Protein AF-A0A9D8MP21-F1 (afdb_monomer_lite)

Foldseek 3Di:
DDDDDDDDDDDDPPPPPPDDDPPDPPPPPPVPDCPPCPDDDDDDLFLAADDPVCCVPPNHRDGCVVVLQPDDDPDPPRDPSDADPVGSDHSVPVVVVVVVVVVCVVVVD

pLDDT: mean 80.48, std 21.88, range [34.12, 98.19]

Secondary structure (DSSP, 8-state):
----------S--SSSSSSS--S-------------------------S--HHHHHHH-TT--THHHHHH----STT---SPPPTT-S--TTSHHHHHHHHHHHHHTT-

Sequence (109 aa):
MKWKIGAVLFSICLGFWIQSSADEANTNKEGTDGSDCFVASYYFPNYHYGDPRNEKVKGKGWSEWELVKAAKPRFEGHHQPNIPAWGYTDEADPKQMAQKIDAAADHGI

Structure (mmCIF, N/CA/C/O backbone):
data_AF-A0A9D8MP21-F1
#
_entry.id   AF-A0A9D8MP21-F1
#
loop_
_atom_site.group_PDB
_atom_site.id
_atom_site.type_symbol
_atom_site.label_atom_id
_atom_site.label_alt_id
_atom_site.label_comp_id
_atom_site.label_asym_id
_atom_site.label_entity_id
_atom_site.label_seq_id
_atom_site.pdbx_PDB_ins_code
_atom_site.Cartn_x
_atom_site.Cartn_y
_atom_site.Cartn_z
_atom_site.occupancy
_atom_site.B_iso_or_equiv
_atom_site.auth_seq_id
_atom_site.auth_comp_id
_atom_site.auth_asym_id
_atom_site.auth_atom_id
_atom_site.pdbx_PDB_model_num
ATOM 1 N N . MET A 1 1 ? 65.619 -45.225 48.316 1.00 43.94 1 MET A N 1
ATOM 2 C CA . MET A 1 1 ? 66.865 -44.519 47.932 1.00 43.94 1 MET A CA 1
ATOM 3 C C . MET A 1 1 ? 67.061 -44.666 46.428 1.00 43.94 1 MET A C 1
ATOM 5 O O . MET A 1 1 ? 66.854 -45.768 45.942 1.00 43.94 1 MET A O 1
ATOM 9 N N . LYS A 1 2 ? 67.505 -43.590 45.758 1.00 39.03 2 LYS A N 1
ATOM 10 C CA . LYS A 1 2 ? 67.840 -43.433 44.321 1.00 39.03 2 LYS A CA 1
ATOM 11 C C . LYS A 1 2 ? 66.763 -42.785 43.435 1.00 39.03 2 LYS A C 1
ATOM 13 O O . LYS A 1 2 ? 65.908 -43.437 42.852 1.00 39.03 2 LYS A O 1
ATOM 18 N N . TRP A 1 3 ? 66.906 -41.463 43.336 1.00 34.12 3 TRP A N 1
ATOM 19 C CA . TRP A 1 3 ? 66.534 -40.605 42.212 1.00 34.12 3 TRP A CA 1
ATOM 20 C C . TRP A 1 3 ? 67.290 -40.972 40.920 1.00 34.12 3 TRP A C 1
ATOM 22 O O . TRP A 1 3 ? 68.482 -41.274 40.977 1.00 34.12 3 TRP A O 1
ATOM 32 N N . LYS A 1 4 ? 66.618 -40.813 39.774 1.00 44.81 4 LYS A N 1
ATOM 33 C CA . LYS A 1 4 ? 67.158 -40.419 38.453 1.00 44.81 4 LYS A CA 1
ATOM 34 C C . LYS A 1 4 ? 66.036 -39.617 37.768 1.00 44.81 4 LYS A C 1
ATOM 36 O O . LYS A 1 4 ? 64.996 -40.185 37.477 1.00 44.81 4 LYS A O 1
ATOM 41 N N . ILE A 1 5 ? 66.013 -38.288 37.883 1.00 48.75 5 ILE A N 1
ATOM 42 C CA . ILE A 1 5 ? 66.536 -37.297 36.920 1.00 48.75 5 ILE A CA 1
ATOM 43 C C . ILE A 1 5 ? 66.113 -37.580 35.467 1.00 48.75 5 ILE A C 1
ATOM 45 O O . ILE A 1 5 ? 66.678 -38.456 34.824 1.00 48.75 5 ILE A O 1
ATOM 49 N N . GLY A 1 6 ? 65.198 -36.741 34.968 1.00 41.34 6 GLY A N 1
ATOM 50 C CA . GLY A 1 6 ? 65.384 -36.008 33.711 1.00 41.34 6 GLY A CA 1
ATOM 51 C C . GLY A 1 6 ? 64.971 -36.689 32.405 1.00 41.34 6 GLY A C 1
ATOM 52 O O . GLY A 1 6 ? 65.799 -37.284 31.730 1.00 41.34 6 GLY A O 1
ATOM 53 N N . ALA A 1 7 ? 63.732 -36.447 31.981 1.00 43.38 7 ALA A N 1
ATOM 54 C CA . ALA A 1 7 ? 63.356 -36.305 30.574 1.00 43.38 7 ALA A CA 1
ATOM 55 C C . ALA A 1 7 ? 62.325 -35.158 30.545 1.00 43.38 7 ALA A C 1
ATOM 57 O O . ALA A 1 7 ? 61.251 -35.292 31.117 1.00 43.38 7 ALA A O 1
ATOM 58 N N . VAL A 1 8 ? 62.746 -33.916 30.294 1.00 44.47 8 VAL A N 1
ATOM 59 C CA . VAL A 1 8 ? 62.958 -33.321 28.960 1.00 44.47 8 VAL A CA 1
ATOM 60 C C . VAL A 1 8 ? 61.615 -33.110 28.249 1.00 44.47 8 VAL A C 1
ATOM 62 O O . VAL A 1 8 ? 60.861 -34.057 28.064 1.00 44.47 8 VAL A O 1
ATOM 65 N N . LEU A 1 9 ? 61.382 -31.852 27.843 1.00 45.50 9 LEU A N 1
ATOM 66 C CA . LEU A 1 9 ? 60.263 -31.317 27.041 1.00 45.50 9 LEU A CA 1
ATOM 67 C C . LEU A 1 9 ? 59.056 -30.757 27.811 1.00 45.50 9 LEU A C 1
ATOM 69 O O . LEU A 1 9 ? 57.904 -30.972 27.452 1.00 45.50 9 LEU A O 1
ATOM 73 N N . PHE A 1 10 ? 59.332 -29.916 28.809 1.00 43.25 10 PHE A N 1
ATOM 74 C CA . PHE A 1 10 ? 58.511 -28.720 29.010 1.00 43.25 10 PHE A CA 1
ATOM 75 C C . PHE A 1 10 ? 59.209 -27.580 28.260 1.00 43.25 10 PHE A C 1
ATOM 77 O O . PHE A 1 10 ? 60.420 -27.422 28.408 1.00 43.25 10 PHE A O 1
ATOM 84 N N . SER A 1 11 ? 58.454 -26.798 27.490 1.00 54.50 11 SER A N 1
ATOM 85 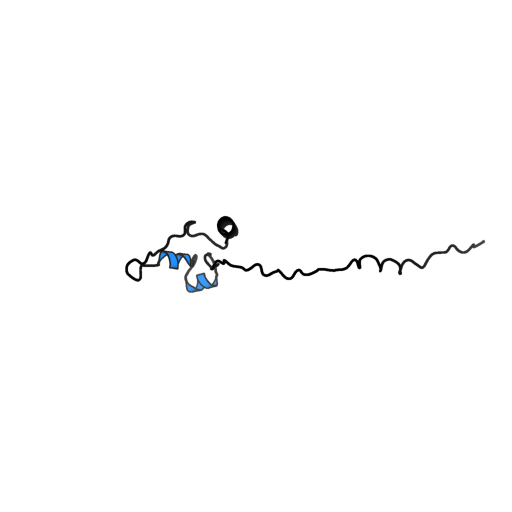C CA . SER A 1 11 ? 58.914 -25.702 26.622 1.00 54.50 11 SER A CA 1
A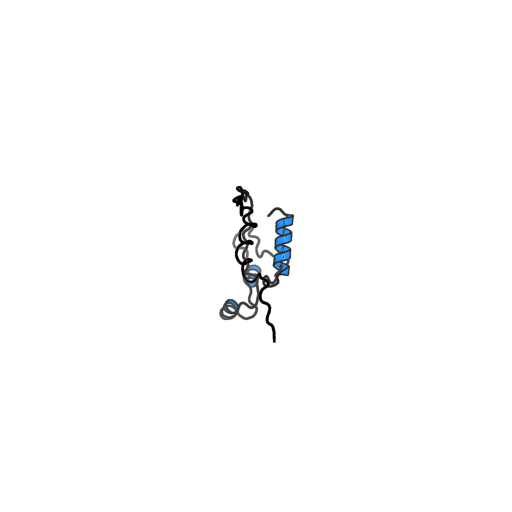TOM 86 C C . SER A 1 11 ? 59.273 -26.110 25.186 1.00 54.50 11 SER A C 1
ATOM 88 O O . SER A 1 11 ? 60.336 -26.659 24.914 1.00 54.50 11 SER A O 1
ATOM 90 N N . ILE A 1 12 ? 58.339 -25.820 24.274 1.00 52.38 12 ILE A N 1
ATOM 91 C CA . ILE A 1 12 ? 58.478 -25.107 22.983 1.00 52.38 12 ILE A CA 1
ATOM 92 C C . ILE A 1 12 ? 57.341 -25.601 22.071 1.00 52.38 12 ILE A C 1
ATOM 94 O O . ILE A 1 12 ? 57.545 -26.385 21.157 1.00 52.38 12 ILE A O 1
ATOM 98 N N . CYS A 1 13 ? 56.115 -25.138 22.321 1.00 44.84 13 CYS A N 1
ATOM 99 C CA . CYS A 1 13 ? 55.047 -25.109 21.308 1.00 44.84 13 CYS A CA 1
ATOM 100 C C . CYS A 1 13 ? 54.208 -23.824 21.440 1.00 44.84 13 CYS A C 1
ATOM 102 O O . CYS A 1 13 ? 53.022 -23.822 21.141 1.00 44.84 13 CYS A O 1
ATOM 104 N N . LEU A 1 14 ? 54.815 -22.721 21.898 1.00 50.03 14 LEU A N 1
ATOM 105 C CA . LEU A 1 14 ? 54.171 -21.400 21.944 1.00 50.03 14 LEU A CA 1
ATOM 106 C C . LEU A 1 14 ? 54.599 -20.483 20.781 1.00 50.03 14 LEU A C 1
ATOM 108 O O . LEU A 1 14 ? 54.494 -19.268 20.886 1.00 50.03 14 LEU A O 1
ATOM 112 N N . GLY A 1 15 ? 55.119 -21.038 19.681 1.00 50.91 15 GLY A N 1
ATOM 113 C CA . GLY A 1 15 ? 55.765 -20.223 18.645 1.00 50.91 15 GLY A CA 1
ATOM 114 C C . GLY A 1 15 ? 55.735 -20.778 17.227 1.00 50.91 15 GLY A C 1
ATOM 115 O O . GLY A 1 15 ? 56.619 -20.432 16.456 1.00 50.91 15 GLY A O 1
ATOM 116 N N . PHE A 1 16 ? 54.778 -21.643 16.871 1.00 50.75 16 PHE A N 1
ATOM 117 C CA . PHE A 1 16 ? 54.734 -22.211 15.514 1.00 50.75 16 PHE A CA 1
ATOM 118 C C . PHE A 1 16 ? 53.323 -22.499 14.981 1.00 50.75 16 PHE A C 1
ATOM 120 O O . PHE A 1 16 ? 53.109 -23.501 14.321 1.00 50.75 16 PHE A O 1
ATOM 127 N N . TRP A 1 17 ? 52.357 -21.620 15.257 1.00 38.22 17 TRP A N 1
ATOM 128 C CA . TRP A 1 17 ? 51.087 -21.535 14.510 1.00 38.22 17 TRP A CA 1
ATOM 129 C C . TRP A 1 17 ? 50.624 -20.068 14.431 1.00 38.22 17 TRP A C 1
ATOM 131 O O . TRP A 1 17 ? 49.479 -19.737 14.708 1.00 38.22 17 TRP A O 1
ATOM 141 N N . ILE A 1 18 ? 51.554 -19.165 14.097 1.00 51.00 18 ILE A N 1
ATOM 142 C CA . ILE A 1 18 ? 51.258 -17.763 13.736 1.00 51.00 18 ILE A CA 1
ATOM 143 C C . ILE A 1 18 ? 51.528 -17.488 12.245 1.00 51.00 18 ILE A C 1
ATOM 145 O O . ILE A 1 18 ? 51.394 -16.363 11.789 1.00 51.00 18 ILE A O 1
ATOM 149 N N . GLN A 1 19 ? 51.819 -18.505 11.427 1.00 54.62 19 GLN A N 1
ATOM 150 C CA . GLN A 1 19 ? 52.021 -18.279 9.993 1.00 54.62 19 GLN A CA 1
ATOM 151 C C . GLN A 1 19 ? 51.508 -19.433 9.128 1.00 54.62 19 GLN A C 1
ATOM 153 O O . GLN A 1 19 ? 52.292 -20.212 8.604 1.00 54.62 19 GLN A O 1
ATOM 158 N N . SER A 1 20 ? 50.185 -19.537 8.977 1.00 54.00 20 SER A N 1
ATOM 159 C CA . SER A 1 20 ? 49.540 -20.000 7.733 1.00 54.00 20 SER A CA 1
ATOM 160 C C . SER A 1 20 ? 48.020 -19.833 7.841 1.00 54.00 20 SER A C 1
ATOM 162 O O . SER A 1 20 ? 47.271 -20.771 8.082 1.00 54.00 20 SER A O 1
ATOM 164 N N . SER A 1 21 ? 47.577 -18.582 7.782 1.00 53.53 21 SER A N 1
ATOM 165 C CA . SER A 1 21 ? 46.314 -18.144 7.159 1.00 53.53 21 SER A CA 1
ATOM 166 C C . SER A 1 21 ? 46.409 -16.627 6.976 1.00 53.53 21 SER A C 1
ATOM 168 O O . SER A 1 21 ? 45.532 -15.861 7.349 1.00 53.53 21 SER A O 1
ATOM 170 N N . ALA A 1 22 ? 47.563 -16.195 6.467 1.00 51.31 22 ALA A N 1
ATOM 171 C CA . ALA A 1 22 ? 47.667 -14.975 5.686 1.00 51.31 22 ALA A CA 1
ATOM 172 C C . ALA A 1 22 ? 47.748 -15.410 4.216 1.00 51.31 22 ALA A C 1
ATOM 174 O O . ALA A 1 22 ? 48.643 -14.994 3.491 1.00 51.31 22 ALA A O 1
ATOM 175 N N . ASP A 1 23 ? 46.852 -16.320 3.815 1.00 49.16 23 ASP A N 1
ATOM 176 C CA . ASP A 1 23 ? 46.384 -16.282 2.441 1.00 49.16 23 ASP A CA 1
ATOM 177 C C . ASP A 1 23 ? 45.526 -15.030 2.382 1.00 49.16 23 ASP A C 1
ATOM 179 O O . ASP A 1 23 ? 44.533 -14.886 3.096 1.00 49.16 23 ASP A O 1
ATOM 183 N N . GLU A 1 24 ? 46.083 -14.071 1.661 1.00 52.31 24 GLU A N 1
ATOM 184 C CA . GLU A 1 24 ? 45.550 -12.774 1.317 1.00 52.31 24 GLU A CA 1
ATOM 185 C C . GLU A 1 24 ? 44.031 -12.693 1.498 1.00 52.31 24 GLU A C 1
ATOM 187 O O . GLU A 1 24 ? 43.254 -13.255 0.725 1.00 52.31 24 GLU A O 1
ATOM 192 N N . ALA A 1 25 ? 43.592 -11.852 2.435 1.00 49.22 25 ALA A N 1
ATOM 193 C CA . ALA A 1 25 ? 42.350 -11.121 2.242 1.00 49.22 25 ALA A CA 1
ATOM 194 C C . ALA A 1 25 ? 42.545 -10.138 1.070 1.00 49.22 25 ALA A C 1
ATOM 196 O O . ALA A 1 25 ? 42.408 -8.929 1.221 1.00 49.22 25 ALA A O 1
ATOM 197 N N . ASN A 1 26 ? 42.853 -10.665 -0.118 1.00 54.94 26 ASN A N 1
ATOM 198 C CA . ASN A 1 26 ? 42.541 -10.050 -1.390 1.00 54.94 26 ASN A CA 1
ATOM 199 C C . ASN A 1 26 ? 41.036 -10.233 -1.583 1.00 54.94 26 ASN A C 1
ATOM 201 O O . ASN A 1 26 ? 40.549 -10.886 -2.502 1.00 54.94 26 ASN A O 1
ATOM 205 N N . THR A 1 27 ? 40.263 -9.598 -0.701 1.00 50.22 27 THR A N 1
ATOM 206 C CA . THR A 1 27 ? 38.996 -9.061 -1.153 1.00 50.22 27 THR A CA 1
ATOM 207 C C . THR A 1 27 ? 39.391 -7.920 -2.076 1.00 50.22 27 THR A C 1
ATOM 209 O O . THR A 1 27 ? 39.452 -6.759 -1.663 1.00 50.22 27 THR A O 1
ATOM 212 N N . ASN A 1 28 ? 39.670 -8.252 -3.338 1.00 48.12 28 ASN A N 1
ATOM 213 C CA . ASN A 1 28 ? 39.217 -7.390 -4.407 1.00 48.12 28 ASN A CA 1
ATOM 214 C C . ASN A 1 28 ? 37.734 -7.187 -4.102 1.00 48.12 28 ASN A C 1
ATOM 216 O O . ASN A 1 28 ? 36.888 -8.019 -4.416 1.00 48.12 28 ASN A O 1
ATOM 220 N N . LYS A 1 29 ? 37.429 -6.108 -3.375 1.00 55.00 29 LYS A N 1
ATOM 221 C CA . LYS A 1 29 ? 36.166 -5.431 -3.556 1.00 55.00 29 LYS A CA 1
ATOM 222 C C . LYS A 1 29 ? 36.228 -5.041 -5.018 1.00 55.00 29 LYS A C 1
ATOM 224 O O . LYS A 1 29 ? 36.772 -3.993 -5.355 1.00 55.00 29 LYS A O 1
ATOM 229 N N . GLU A 1 30 ? 35.726 -5.923 -5.873 1.00 50.66 30 GLU A N 1
ATOM 230 C CA . GLU A 1 30 ? 35.012 -5.483 -7.049 1.00 50.66 30 GLU A CA 1
ATOM 231 C C . GLU A 1 30 ? 33.945 -4.549 -6.481 1.00 50.66 30 GLU A C 1
ATOM 233 O O . GLU A 1 30 ? 32.893 -4.958 -5.991 1.00 50.66 30 GLU A O 1
ATOM 238 N N . GLY A 1 31 ? 34.332 -3.275 -6.352 1.00 53.41 31 GLY A N 1
ATOM 239 C CA . GLY A 1 31 ? 33.384 -2.196 -6.245 1.00 53.41 31 GLY A CA 1
ATOM 240 C C . GLY A 1 31 ? 32.500 -2.427 -7.438 1.00 53.41 31 GLY A C 1
ATOM 241 O O . GLY A 1 31 ? 33.032 -2.461 -8.545 1.00 53.41 31 GLY A O 1
ATOM 242 N N . THR A 1 32 ? 31.234 -2.731 -7.153 1.00 55.06 32 THR A N 1
ATOM 243 C CA . THR A 1 32 ? 30.170 -2.910 -8.132 1.00 55.06 32 THR A CA 1
ATOM 244 C C . THR A 1 32 ? 30.539 -2.085 -9.350 1.00 55.06 32 THR A C 1
ATOM 246 O O . THR A 1 32 ? 30.549 -0.848 -9.259 1.00 55.06 32 THR A O 1
ATOM 249 N N . ASP A 1 33 ? 30.932 -2.756 -10.443 1.00 58.84 33 ASP A N 1
ATOM 250 C CA . ASP A 1 33 ? 30.894 -2.085 -11.732 1.00 58.84 33 ASP A CA 1
ATOM 251 C C . ASP A 1 33 ? 29.505 -1.455 -11.811 1.00 58.84 33 ASP A C 1
ATOM 253 O O . ASP A 1 33 ? 28.568 -1.965 -11.185 1.00 58.84 33 ASP A O 1
ATOM 257 N N . GLY A 1 34 ? 29.414 -0.275 -12.413 1.00 58.81 34 GLY A N 1
ATOM 258 C CA . GLY A 1 34 ? 28.164 0.452 -12.503 1.00 58.81 34 GLY A CA 1
ATOM 259 C C . GLY A 1 34 ? 27.103 -0.422 -13.156 1.00 58.81 34 GLY A C 1
ATOM 260 O O . GLY A 1 34 ? 26.904 -0.349 -14.363 1.00 58.81 34 GLY A O 1
ATOM 261 N N . SER A 1 35 ? 26.393 -1.208 -12.344 1.00 61.31 35 SER A N 1
ATOM 262 C CA . SER A 1 35 ? 25.112 -1.778 -12.674 1.00 61.31 35 SER A CA 1
ATOM 263 C C . SER A 1 35 ? 24.235 -0.554 -12.796 1.00 61.31 35 SER A C 1
ATOM 265 O O . SER A 1 35 ? 23.706 -0.046 -11.802 1.00 61.31 35 SER A O 1
ATOM 267 N N . ASP A 1 36 ? 24.231 0.007 -13.997 1.00 72.44 36 ASP A N 1
ATOM 268 C CA . ASP A 1 36 ? 23.425 1.143 -14.356 1.00 72.44 36 ASP A CA 1
ATOM 269 C C . ASP A 1 36 ? 21.988 0.737 -14.016 1.00 72.44 36 ASP A C 1
ATOM 271 O O . ASP A 1 36 ? 21.363 -0.097 -14.672 1.00 72.44 36 ASP A O 1
ATOM 275 N N . CYS A 1 37 ? 21.494 1.242 -12.886 1.00 71.50 37 CYS A N 1
ATOM 276 C CA . CYS A 1 37 ? 20.129 1.024 -12.451 1.00 71.50 37 CYS A CA 1
ATOM 277 C C . CYS A 1 37 ? 19.255 1.883 -13.364 1.00 71.50 37 CYS A C 1
ATOM 279 O O . CYS A 1 37 ? 19.008 3.059 -13.097 1.00 71.50 37 CYS A O 1
ATOM 281 N N . PHE A 1 38 ? 18.877 1.315 -14.508 1.00 85.94 38 PHE A N 1
ATOM 282 C CA . PHE A 1 38 ? 18.101 2.015 -15.529 1.00 85.94 38 PHE A CA 1
ATOM 283 C C . PHE A 1 38 ? 16.621 2.154 -15.149 1.00 85.94 38 PHE A C 1
ATOM 285 O O . PHE A 1 38 ? 15.926 3.003 -15.709 1.00 85.94 38 PHE A O 1
ATOM 292 N N . VAL A 1 39 ? 16.130 1.328 -14.220 1.00 91.56 39 VAL A N 1
ATOM 293 C CA . VAL A 1 39 ? 14.714 1.241 -13.847 1.00 91.56 39 VAL A CA 1
ATOM 294 C C . VAL A 1 39 ? 14.585 1.116 -12.330 1.00 91.56 39 VAL A C 1
ATOM 296 O O . VAL A 1 39 ? 15.313 0.356 -11.703 1.00 91.56 39 VAL A O 1
ATOM 299 N N . ALA A 1 40 ? 13.659 1.877 -11.744 1.00 91.88 40 ALA A N 1
ATOM 300 C CA . ALA A 1 40 ? 13.357 1.843 -10.317 1.00 91.88 40 ALA A CA 1
ATOM 301 C C . ALA A 1 40 ? 11.862 2.090 -10.067 1.00 91.88 40 ALA A C 1
ATOM 303 O O . ALA A 1 40 ? 11.172 2.702 -10.887 1.00 91.88 40 ALA A O 1
ATOM 304 N N . SER A 1 41 ? 11.376 1.658 -8.900 1.00 93.62 41 SER A N 1
ATOM 305 C CA . SER A 1 41 ? 9.996 1.859 -8.449 1.00 93.62 41 SER A CA 1
ATOM 306 C C . SER A 1 41 ? 9.932 2.718 -7.186 1.00 93.62 41 SER A C 1
ATOM 308 O O . SER A 1 41 ? 10.743 2.571 -6.270 1.00 93.62 41 SER A O 1
ATOM 310 N N . TYR A 1 42 ? 8.939 3.609 -7.119 1.00 95.31 42 TYR A N 1
ATOM 311 C CA . TYR A 1 42 ? 8.619 4.348 -5.901 1.00 95.31 42 TYR A CA 1
ATOM 312 C C . TYR A 1 42 ? 7.691 3.522 -5.019 1.00 95.31 42 TYR A C 1
ATOM 314 O O . TYR A 1 42 ? 6.580 3.174 -5.421 1.00 95.31 42 TYR A O 1
ATOM 322 N N . TYR A 1 43 ? 8.124 3.273 -3.786 1.00 95.06 43 TYR A N 1
ATOM 323 C CA . TYR A 1 43 ? 7.353 2.514 -2.813 1.00 95.06 43 TYR A CA 1
ATOM 324 C C . TYR A 1 43 ? 7.040 3.343 -1.566 1.00 95.06 43 TYR A C 1
ATOM 326 O O . TYR A 1 43 ? 7.910 4.022 -1.021 1.00 95.06 43 TYR A O 1
ATOM 334 N N . PHE A 1 44 ? 5.789 3.271 -1.109 1.00 94.62 44 PHE A N 1
ATOM 335 C CA . PHE A 1 44 ? 5.311 3.930 0.105 1.00 94.62 44 PHE A CA 1
ATOM 336 C C . PHE A 1 44 ? 4.774 2.878 1.094 1.00 94.62 44 PHE A C 1
ATOM 338 O O . PHE A 1 44 ? 3.647 2.421 0.913 1.00 94.62 44 PHE A O 1
ATOM 345 N N . PRO A 1 45 ? 5.557 2.489 2.121 1.00 91.94 45 PRO A N 1
ATOM 346 C CA . PRO A 1 45 ? 5.283 1.338 2.992 1.00 91.94 45 PRO A CA 1
ATOM 347 C C . PRO A 1 45 ? 4.376 1.682 4.186 1.00 91.94 45 PRO A C 1
ATOM 349 O O . PRO A 1 45 ? 4.717 1.404 5.337 1.00 91.94 45 PRO A O 1
ATOM 352 N N . ASN A 1 46 ? 3.277 2.393 3.952 1.00 93.94 46 ASN A N 1
ATOM 353 C CA . ASN A 1 46 ? 2.466 2.944 5.039 1.00 93.94 46 ASN A CA 1
ATOM 354 C C . ASN A 1 46 ? 1.040 2.386 5.081 1.00 93.94 46 ASN A C 1
ATOM 356 O O . ASN A 1 46 ? 0.227 2.885 5.842 1.00 93.94 46 ASN A O 1
ATOM 360 N N . TYR A 1 47 ? 0.711 1.359 4.298 1.00 96.12 47 TYR A N 1
ATOM 361 C CA . TYR A 1 47 ? -0.634 0.784 4.297 1.00 96.12 47 TYR A CA 1
ATOM 362 C C . TYR A 1 47 ? -0.765 -0.338 5.329 1.00 96.12 47 TYR A C 1
ATOM 364 O O . TYR A 1 47 ? -0.847 -1.511 4.981 1.00 96.12 47 TYR A O 1
ATOM 372 N N . HIS A 1 48 ? -0.793 0.021 6.609 1.00 95.88 48 HIS A N 1
ATOM 373 C CA . HIS A 1 48 ? -0.958 -0.929 7.711 1.00 95.88 48 HIS A CA 1
ATOM 374 C C . HIS A 1 48 ? -1.965 -0.422 8.745 1.00 95.88 48 HIS A C 1
ATOM 376 O O . HIS A 1 48 ? -2.331 0.756 8.760 1.00 95.88 48 HIS A O 1
ATOM 382 N N . TYR A 1 49 ? -2.440 -1.328 9.594 1.00 95.44 49 TYR A N 1
ATOM 383 C CA . TYR A 1 49 ? -3.383 -1.018 10.667 1.00 95.44 49 TYR A CA 1
ATOM 384 C C . TYR A 1 49 ? -2.681 -0.975 12.030 1.00 95.44 49 TYR A C 1
ATOM 386 O O . TYR A 1 49 ? -1.622 -1.565 12.226 1.00 95.44 49 TYR A O 1
ATOM 394 N N . GLY A 1 50 ? -3.292 -0.294 13.003 1.00 94.00 50 GLY A N 1
ATOM 395 C CA . GLY A 1 50 ? -2.869 -0.368 14.405 1.00 94.00 50 GLY A CA 1
ATOM 396 C C . GLY A 1 50 ? -1.632 0.455 14.783 1.00 94.00 50 GLY A C 1
ATOM 397 O O . GLY A 1 50 ? -1.116 0.272 15.884 1.00 94.00 50 GLY A O 1
ATOM 398 N N . ASP A 1 51 ? -1.156 1.375 13.930 1.00 93.56 51 ASP A N 1
ATOM 399 C CA . ASP A 1 51 ? -0.114 2.331 14.333 1.00 93.56 51 ASP A CA 1
ATOM 400 C C . ASP A 1 51 ? -0.651 3.243 15.459 1.00 93.56 51 ASP A C 1
ATOM 402 O O . ASP A 1 51 ? -1.604 4.001 15.231 1.00 93.56 51 ASP A O 1
ATOM 406 N N . PRO A 1 52 ? -0.038 3.248 16.661 1.00 94.38 52 PRO A N 1
ATOM 407 C CA . PRO A 1 52 ? -0.553 4.005 17.803 1.00 94.38 52 PRO A CA 1
ATOM 408 C C . PRO A 1 52 ? -0.638 5.520 17.571 1.00 94.38 52 PRO A C 1
ATOM 410 O O . PRO A 1 52 ? -1.478 6.202 18.162 1.00 94.38 52 PRO A O 1
ATOM 413 N N . ARG A 1 53 ? 0.238 6.076 16.726 1.00 93.56 53 ARG A N 1
ATOM 414 C CA . ARG A 1 53 ? 0.264 7.504 16.380 1.00 93.56 53 ARG A CA 1
ATOM 415 C C . ARG A 1 53 ? -0.919 7.843 15.483 1.00 93.56 53 ARG A C 1
ATOM 417 O O . ARG A 1 53 ? -1.581 8.854 15.717 1.00 93.56 53 ARG A O 1
ATOM 424 N N . ASN A 1 54 ? -1.203 6.985 14.505 1.00 94.44 54 ASN A N 1
ATOM 425 C CA . ASN A 1 54 ? -2.352 7.145 13.622 1.00 94.44 54 ASN A CA 1
ATOM 426 C C . ASN A 1 54 ? -3.662 6.944 14.381 1.00 94.44 54 ASN A C 1
ATOM 428 O O . ASN A 1 54 ? -4.541 7.800 14.287 1.00 94.44 54 ASN A O 1
ATOM 432 N N . GLU A 1 55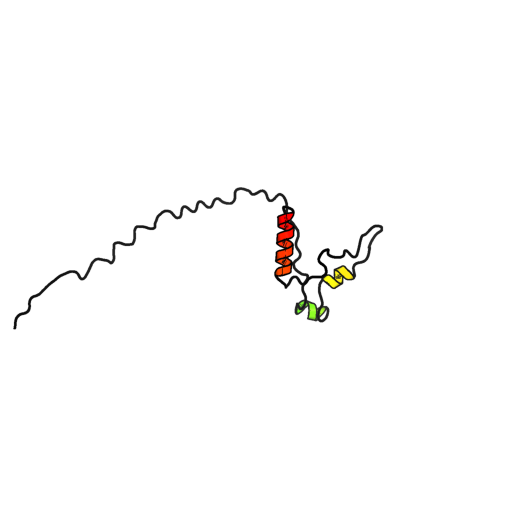 ? -3.779 5.893 15.196 1.00 95.19 55 GLU A N 1
ATOM 433 C CA . GLU A 1 55 ? -5.004 5.635 15.959 1.00 95.19 55 GLU A CA 1
ATOM 434 C C . GLU A 1 55 ? -5.342 6.775 16.925 1.00 95.19 55 GLU A C 1
ATOM 436 O O . GLU A 1 55 ? -6.506 7.164 17.039 1.00 95.19 55 GLU A O 1
ATOM 441 N N . LYS A 1 56 ? -4.326 7.382 17.557 1.00 96.50 56 LYS A N 1
ATOM 442 C CA . LYS A 1 56 ? -4.497 8.540 18.447 1.00 96.50 56 LYS A CA 1
ATOM 443 C C . LYS A 1 56 ? -5.133 9.745 17.748 1.00 96.50 56 LYS A C 1
ATOM 445 O O . LYS A 1 56 ? -5.854 10.504 18.390 1.00 96.50 56 LYS A O 1
ATOM 450 N N . VAL A 1 57 ? -4.831 9.955 16.469 1.00 96.25 57 VAL A N 1
ATOM 451 C CA . VAL A 1 57 ? -5.259 11.150 15.721 1.00 96.25 57 VAL A CA 1
ATOM 452 C C . VAL A 1 57 ? -6.493 10.874 14.860 1.00 96.25 57 VAL A C 1
ATOM 454 O O . VAL A 1 57 ? -7.310 11.769 14.658 1.00 96.25 57 VAL A O 1
ATOM 457 N N . LYS A 1 58 ? -6.632 9.653 14.340 1.00 95.38 58 LYS A N 1
ATOM 458 C CA . LYS A 1 58 ? -7.574 9.314 13.264 1.00 95.38 58 LYS A CA 1
ATOM 459 C C . LYS A 1 58 ? -8.604 8.252 13.654 1.00 95.38 58 LYS A C 1
ATOM 461 O O . LYS A 1 58 ? -9.566 8.054 12.917 1.00 95.38 58 LYS A O 1
ATOM 466 N N . GLY A 1 59 ? -8.440 7.621 14.817 1.00 95.62 59 GLY A N 1
ATOM 467 C CA . GLY A 1 59 ? -9.339 6.596 15.337 1.00 95.62 59 GLY A CA 1
ATOM 468 C C . GLY A 1 59 ? -8.811 5.173 15.159 1.00 95.62 59 GLY A C 1
ATOM 469 O O . GLY A 1 59 ? -7.918 4.903 14.358 1.00 95.62 59 GLY A O 1
ATOM 470 N N . LYS A 1 60 ? -9.375 4.254 15.948 1.00 95.75 60 LYS A N 1
ATOM 471 C CA .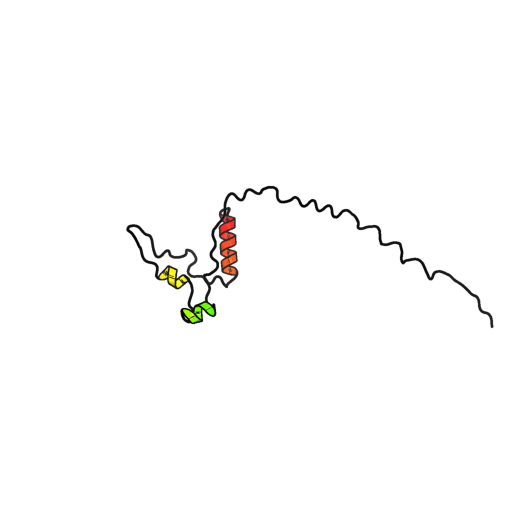 LYS A 1 60 ? -8.976 2.842 15.987 1.00 95.75 60 LYS A CA 1
ATOM 472 C C . LYS A 1 60 ? -9.199 2.157 14.637 1.00 95.75 60 LYS A C 1
ATOM 474 O O . LYS A 1 60 ? -10.260 2.324 14.039 1.00 95.75 60 LYS A O 1
ATOM 479 N N . GLY A 1 61 ? -8.234 1.347 14.205 1.00 92.75 61 GLY A N 1
ATOM 480 C CA . GLY A 1 61 ? -8.309 0.610 12.940 1.00 92.75 61 GLY A CA 1
ATOM 481 C C . GLY A 1 61 ? -8.166 1.486 11.694 1.00 92.75 61 GLY A C 1
ATOM 482 O O . GLY A 1 61 ? -8.512 1.043 10.602 1.00 92.75 61 GLY A O 1
ATOM 483 N N . TRP A 1 62 ? -7.681 2.723 11.837 1.00 96.19 62 TRP A N 1
ATOM 484 C CA . TRP A 1 62 ? -7.413 3.584 10.692 1.00 96.19 62 TRP A CA 1
ATOM 485 C C . TRP A 1 62 ? -6.202 3.089 9.890 1.00 96.19 62 TRP A C 1
ATOM 487 O O . TRP A 1 62 ? -5.218 2.621 10.460 1.00 96.19 62 TRP A O 1
ATOM 497 N N . SER A 1 63 ? -6.282 3.246 8.569 1.00 96.12 63 SER A N 1
ATOM 498 C CA . SER A 1 63 ? -5.196 3.032 7.614 1.00 96.12 63 SER A CA 1
ATOM 499 C C . SER A 1 63 ? -5.300 4.059 6.487 1.00 96.12 63 SER A C 1
ATOM 501 O O . SER A 1 63 ? -6.381 4.565 6.174 1.00 96.12 63 SER A O 1
ATOM 503 N N . GLU A 1 64 ? -4.186 4.323 5.817 1.00 96.38 64 GLU A N 1
ATOM 504 C CA . GLU A 1 64 ? -4.064 5.122 4.602 1.00 96.38 64 GLU A CA 1
ATOM 505 C C . GLU A 1 64 ? -5.043 4.670 3.507 1.00 96.38 64 GLU A C 1
ATOM 507 O O . GLU A 1 64 ? -5.462 5.486 2.680 1.00 96.38 64 GLU A O 1
ATOM 512 N N . TRP A 1 65 ? -5.501 3.413 3.544 1.00 96.75 65 TRP A N 1
ATOM 513 C CA . TRP A 1 65 ? -6.576 2.923 2.684 1.00 96.75 65 TRP A CA 1
ATOM 514 C C . TRP A 1 65 ? -7.867 3.743 2.772 1.00 96.75 65 TRP A C 1
ATOM 516 O O . TRP A 1 65 ? -8.582 3.847 1.774 1.00 96.75 65 TRP A O 1
ATOM 526 N N . GLU A 1 66 ? -8.165 4.374 3.911 1.00 96.12 66 GLU A N 1
ATOM 527 C CA . GLU A 1 66 ? -9.314 5.279 4.032 1.00 96.12 66 GLU A CA 1
ATOM 528 C C . GLU A 1 66 ? -9.193 6.491 3.101 1.00 96.12 66 GLU A C 1
ATOM 530 O O . GLU A 1 66 ? -10.194 6.947 2.551 1.00 96.12 66 GLU A O 1
ATOM 535 N N . LEU A 1 67 ? -7.974 6.984 2.856 1.00 96.06 67 LEU A N 1
ATOM 536 C CA . LEU A 1 67 ? -7.739 8.100 1.935 1.00 96.06 67 LEU A CA 1
ATOM 537 C C . LEU A 1 67 ? -7.949 7.673 0.482 1.00 96.06 67 LEU A C 1
ATOM 539 O O . LEU A 1 67 ? -8.576 8.403 -0.283 1.00 96.06 67 LEU A O 1
ATOM 543 N N . VAL A 1 68 ? -7.465 6.482 0.120 1.00 96.50 68 VAL A N 1
ATOM 544 C CA . VAL A 1 68 ? -7.647 5.911 -1.223 1.00 96.50 68 VAL A CA 1
ATOM 545 C C . VAL A 1 68 ? -9.131 5.687 -1.507 1.00 96.50 68 VAL A C 1
ATOM 547 O O . VAL A 1 68 ? -9.627 6.109 -2.547 1.00 96.50 68 VAL A O 1
ATOM 550 N N . LYS A 1 69 ? -9.870 5.100 -0.557 1.00 96.94 69 LYS A N 1
ATOM 551 C CA . LYS A 1 69 ? -11.321 4.881 -0.676 1.00 96.94 69 LYS A CA 1
ATOM 552 C C . LYS A 1 69 ? -12.116 6.184 -0.767 1.00 96.94 69 LYS A C 1
ATOM 554 O O . LYS A 1 69 ? -13.107 6.245 -1.488 1.00 96.94 69 LYS A O 1
ATOM 559 N N . ALA A 1 70 ? -11.699 7.219 -0.039 1.00 97.44 70 ALA A N 1
ATOM 560 C CA . ALA A 1 70 ? -12.378 8.513 -0.025 1.00 97.44 70 ALA A CA 1
ATOM 561 C C . ALA A 1 70 ? -12.028 9.413 -1.223 1.00 97.44 70 ALA A C 1
ATOM 563 O O . ALA A 1 70 ? -12.641 10.476 -1.377 1.00 97.44 70 ALA A O 1
ATOM 564 N N . ALA A 1 71 ? -11.049 9.030 -2.050 1.00 97.88 71 ALA A N 1
ATOM 565 C CA . ALA A 1 71 ? -10.620 9.822 -3.193 1.00 97.88 71 ALA A CA 1
ATOM 566 C C . ALA A 1 71 ? -11.768 10.024 -4.195 1.00 97.88 71 ALA A C 1
ATOM 568 O O . ALA A 1 71 ? -12.559 9.123 -4.470 1.00 97.88 71 ALA A O 1
ATOM 569 N N . LYS A 1 72 ? -11.854 11.235 -4.752 1.00 97.62 72 LYS A N 1
ATOM 570 C CA . LYS A 1 72 ? -12.866 11.625 -5.742 1.00 97.62 72 LYS A CA 1
ATOM 571 C C . LYS A 1 72 ? -12.191 12.243 -6.965 1.00 97.62 72 LYS A C 1
ATOM 573 O O . LYS A 1 72 ? -11.124 12.852 -6.813 1.00 97.62 72 LYS A O 1
ATOM 578 N N . PRO A 1 73 ? -12.802 12.149 -8.159 1.00 98.06 73 PRO A N 1
ATOM 579 C CA . PRO A 1 73 ? -12.358 12.905 -9.322 1.00 98.06 73 PRO A CA 1
ATOM 580 C C . PRO A 1 73 ? -12.245 14.399 -8.984 1.00 98.06 73 PRO A C 1
ATOM 582 O O . PRO A 1 73 ? -13.079 14.950 -8.267 1.00 98.06 73 PRO A O 1
ATOM 585 N N . ARG A 1 74 ? -11.183 15.052 -9.469 1.00 96.94 74 ARG A N 1
ATOM 586 C CA . ARG A 1 74 ? -10.871 16.471 -9.172 1.00 96.94 74 ARG A CA 1
ATOM 587 C C . ARG A 1 74 ? -10.934 17.359 -10.412 1.00 96.94 74 ARG A C 1
ATOM 589 O O . ARG A 1 74 ? -10.916 18.576 -10.290 1.00 96.94 74 ARG A O 1
ATOM 596 N N . PHE A 1 75 ? -10.979 16.735 -11.581 1.00 97.56 75 PHE A N 1
ATOM 597 C CA . PHE A 1 75 ? -11.076 17.341 -12.898 1.00 97.56 75 PHE A CA 1
ATOM 598 C C . PHE A 1 75 ? -11.706 16.309 -13.845 1.00 97.56 75 PHE A C 1
ATOM 600 O O . PHE A 1 75 ? -11.809 15.126 -13.501 1.00 97.56 75 PHE A O 1
ATOM 607 N N . GLU A 1 76 ? -12.161 16.760 -15.010 1.00 97.56 76 GLU A N 1
ATOM 608 C CA . GLU A 1 76 ? -12.800 15.906 -16.012 1.00 97.56 76 GLU A CA 1
ATOM 609 C C . GLU A 1 76 ? -11.849 14.801 -16.495 1.00 97.56 76 GLU A C 1
ATOM 611 O O . GLU A 1 76 ? -10.673 15.044 -16.752 1.00 97.56 76 GLU A O 1
ATOM 616 N N . GLY A 1 77 ? -12.344 13.563 -16.560 1.00 97.06 77 GLY A N 1
ATOM 617 C CA . GLY A 1 77 ? -11.535 12.390 -16.906 1.00 97.06 77 GLY A CA 1
ATOM 618 C C . GLY A 1 77 ? -10.631 11.858 -15.783 1.00 97.06 77 GLY A C 1
ATOM 619 O O . GLY A 1 77 ? -9.949 10.858 -15.990 1.00 97.06 77 GLY A O 1
ATOM 620 N N . HIS A 1 78 ? -10.619 12.463 -14.585 1.00 97.75 78 HIS A N 1
ATOM 621 C CA . HIS A 1 78 ? -9.815 11.948 -13.472 1.00 97.75 78 HIS A CA 1
ATOM 622 C C . HIS A 1 78 ? -10.369 10.613 -12.947 1.00 97.75 78 HIS A C 1
ATOM 624 O O . HIS A 1 78 ? -11.451 10.568 -12.362 1.00 97.75 78 HIS A O 1
ATOM 630 N N . HIS A 1 79 ? -9.596 9.537 -13.099 1.00 96.31 79 HIS A N 1
ATOM 631 C CA . HIS A 1 79 ? -9.967 8.202 -12.631 1.00 96.31 79 HIS A CA 1
ATOM 632 C C . HIS A 1 79 ? -9.647 8.019 -11.137 1.00 96.31 79 HIS A C 1
ATOM 634 O O . HIS A 1 79 ? -8.535 7.648 -10.764 1.00 96.31 79 HIS A O 1
ATOM 640 N N . GLN A 1 80 ? -10.619 8.332 -10.274 1.00 97.62 80 GLN A N 1
ATOM 641 C CA . GLN A 1 80 ? -10.577 8.077 -8.830 1.00 97.62 80 GLN A CA 1
ATOM 642 C C . GLN A 1 80 ? -11.961 7.655 -8.309 1.00 97.62 80 GLN A C 1
ATOM 644 O O . GLN A 1 80 ? -12.968 8.145 -8.826 1.00 97.62 80 GLN A O 1
ATOM 649 N N . PRO A 1 81 ? -12.022 6.830 -7.250 1.00 96.81 81 PRO A N 1
ATOM 650 C CA . PRO A 1 81 ? -10.885 6.209 -6.571 1.00 96.81 81 PRO A CA 1
ATOM 651 C C . PRO A 1 81 ? -10.265 5.070 -7.397 1.00 96.81 81 PRO A C 1
ATOM 653 O O . PRO A 1 81 ? -10.978 4.307 -8.046 1.00 96.81 81 PRO A O 1
ATOM 656 N N . ASN A 1 82 ? -8.939 4.929 -7.354 1.00 95.75 82 ASN A N 1
ATOM 657 C CA . ASN A 1 82 ? -8.273 3.735 -7.882 1.00 95.75 82 ASN A CA 1
ATOM 658 C C . ASN A 1 82 ? -8.377 2.586 -6.874 1.00 95.75 82 ASN A C 1
ATOM 660 O O . ASN A 1 82 ? -8.024 2.742 -5.704 1.00 95.75 82 ASN A O 1
ATOM 664 N N . ILE A 1 83 ? -8.842 1.424 -7.337 1.00 95.56 83 ILE A N 1
ATOM 665 C CA . ILE A 1 83 ? -8.965 0.218 -6.514 1.00 95.56 83 ILE A CA 1
ATOM 666 C C . ILE A 1 83 ? -7.678 -0.610 -6.662 1.00 95.56 83 ILE A C 1
ATOM 668 O O . ILE A 1 83 ? -7.306 -0.928 -7.794 1.00 95.56 83 ILE A O 1
ATOM 672 N N . PRO A 1 84 ? -6.988 -0.967 -5.560 1.00 95.25 84 PRO A N 1
ATOM 673 C CA . PRO A 1 84 ? -5.781 -1.785 -5.635 1.00 95.25 84 PRO A CA 1
ATOM 674 C C . PRO A 1 84 ? -6.073 -3.173 -6.213 1.00 95.25 84 PRO A C 1
ATOM 676 O O . PRO A 1 84 ? -7.029 -3.830 -5.801 1.00 95.25 84 PRO A O 1
ATOM 679 N N . ALA A 1 85 ? -5.213 -3.651 -7.113 1.00 95.31 85 ALA A N 1
ATOM 680 C CA . ALA A 1 85 ? -5.393 -4.938 -7.791 1.00 95.31 85 ALA A CA 1
ATOM 681 C C . ALA A 1 85 ? -5.421 -6.145 -6.832 1.00 95.31 85 ALA A C 1
ATOM 683 O O . ALA A 1 85 ? -6.123 -7.119 -7.089 1.00 95.31 85 ALA A O 1
ATOM 684 N N . TRP A 1 86 ? -4.697 -6.070 -5.711 1.00 96.44 86 TRP A N 1
ATOM 685 C CA . TRP A 1 86 ? -4.670 -7.113 -4.674 1.00 96.44 86 TRP A CA 1
ATOM 686 C C . TRP A 1 86 ? -5.541 -6.785 -3.457 1.00 96.44 86 TRP A C 1
ATOM 688 O O . TRP A 1 86 ? -5.458 -7.451 -2.430 1.00 96.44 86 TRP A O 1
ATOM 698 N N . GLY A 1 87 ? -6.402 -5.772 -3.574 1.00 96.19 87 GLY A N 1
ATOM 699 C CA . GLY A 1 87 ? -7.251 -5.306 -2.486 1.00 96.19 87 GLY A CA 1
ATOM 700 C C . GLY A 1 87 ? -6.516 -4.458 -1.444 1.00 96.19 87 GLY A C 1
ATOM 701 O O . GLY A 1 87 ? -5.363 -4.062 -1.606 1.00 96.19 87 GLY A O 1
ATOM 702 N N . TYR A 1 88 ? -7.231 -4.142 -0.366 1.00 96.69 88 TYR A N 1
ATOM 703 C CA . TYR A 1 88 ? -6.768 -3.276 0.721 1.00 96.69 88 TYR A CA 1
ATOM 704 C C . TYR A 1 88 ? -5.989 -4.090 1.762 1.00 96.69 88 TYR A C 1
ATOM 706 O O . TYR A 1 88 ? -6.503 -4.411 2.831 1.00 96.69 88 TYR A O 1
ATOM 714 N N . THR A 1 89 ? -4.780 -4.510 1.401 1.00 96.50 89 THR A N 1
ATOM 715 C CA . THR A 1 89 ? -3.980 -5.455 2.194 1.00 96.50 89 THR A CA 1
ATOM 716 C C . THR A 1 89 ? -3.234 -4.774 3.339 1.00 96.50 89 THR A C 1
ATOM 718 O O . THR A 1 89 ? -2.937 -3.586 3.247 1.00 96.50 89 THR A O 1
ATOM 721 N N . ASP A 1 90 ? -2.877 -5.525 4.380 1.00 96.81 90 ASP A N 1
ATOM 722 C CA . ASP A 1 90 ? -2.063 -5.023 5.493 1.00 96.81 90 ASP A CA 1
ATOM 723 C C . ASP A 1 90 ? -0.569 -5.240 5.221 1.00 96.81 90 ASP A C 1
ATOM 725 O O . ASP A 1 90 ? -0.091 -6.371 5.171 1.00 96.81 90 ASP A O 1
ATOM 729 N N . GLU A 1 91 ? 0.181 -4.156 5.041 1.00 95.62 91 GLU A N 1
ATOM 730 C CA . GLU A 1 91 ? 1.623 -4.197 4.778 1.00 95.62 91 GLU A CA 1
ATOM 731 C C . GLU A 1 91 ? 2.464 -4.600 5.991 1.00 95.62 91 GLU A C 1
ATOM 733 O O . GLU A 1 91 ? 3.653 -4.874 5.829 1.00 95.62 91 GLU A O 1
ATOM 738 N N . ALA A 1 92 ? 1.869 -4.687 7.185 1.00 95.31 92 ALA A N 1
ATOM 739 C CA . ALA A 1 92 ? 2.527 -5.319 8.322 1.00 95.31 92 ALA A CA 1
ATOM 740 C C . ALA A 1 92 ? 2.663 -6.847 8.148 1.00 95.31 92 ALA A C 1
ATOM 742 O O . ALA A 1 92 ? 3.517 -7.451 8.800 1.00 95.31 92 ALA A O 1
ATOM 743 N N . ASP A 1 93 ? 1.865 -7.483 7.276 1.00 97.06 93 ASP A N 1
ATOM 744 C CA . ASP A 1 93 ? 2.033 -8.899 6.939 1.00 97.06 93 ASP A CA 1
ATOM 745 C C . ASP A 1 93 ? 3.174 -9.070 5.912 1.00 97.06 93 ASP A C 1
ATOM 747 O O . ASP A 1 93 ? 3.054 -8.619 4.765 1.00 97.06 93 ASP A O 1
ATOM 751 N N . PRO A 1 94 ? 4.274 -9.769 6.259 1.00 96.88 94 PRO A N 1
ATOM 752 C CA . PRO A 1 94 ? 5.398 -9.978 5.348 1.00 96.88 94 PRO A CA 1
ATOM 753 C C . PRO A 1 94 ? 5.017 -10.697 4.046 1.00 96.88 94 PRO A C 1
ATOM 755 O O . PRO A 1 94 ? 5.706 -10.528 3.039 1.00 96.88 94 PRO A O 1
ATOM 758 N N . LYS A 1 95 ? 3.912 -11.454 4.015 1.00 97.94 95 LYS A N 1
ATOM 759 C CA . LYS A 1 95 ? 3.413 -12.086 2.782 1.00 97.94 95 LYS A CA 1
ATOM 760 C C . LYS A 1 95 ? 3.040 -11.060 1.716 1.00 97.94 95 LYS A C 1
ATOM 762 O O . LYS A 1 95 ? 3.253 -11.312 0.533 1.00 97.94 95 LYS A O 1
ATOM 767 N N . GLN A 1 96 ? 2.547 -9.891 2.127 1.00 97.06 96 GLN A N 1
ATOM 768 C CA . GLN A 1 96 ? 2.208 -8.815 1.199 1.00 97.06 96 GLN A CA 1
ATOM 769 C C . GLN A 1 96 ? 3.449 -8.223 0.537 1.00 97.06 96 GLN A C 1
ATOM 771 O O . GLN A 1 96 ? 3.407 -7.871 -0.641 1.00 97.06 96 GLN A O 1
ATOM 776 N N . MET A 1 97 ? 4.562 -8.127 1.272 1.00 96.88 97 MET A N 1
ATOM 777 C CA . MET A 1 97 ? 5.826 -7.682 0.691 1.00 96.88 97 MET A CA 1
ATOM 778 C C . MET A 1 97 ? 6.431 -8.751 -0.220 1.00 96.88 97 MET A C 1
ATOM 780 O O . MET A 1 97 ? 6.899 -8.411 -1.299 1.00 96.88 97 MET A O 1
ATOM 784 N N . ALA A 1 98 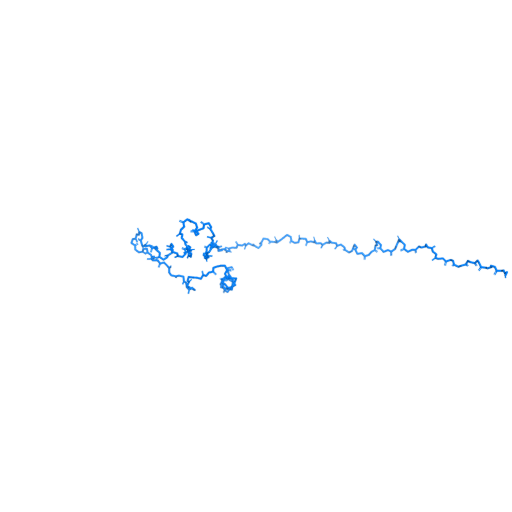? 6.363 -10.031 0.156 1.00 98.19 98 ALA A N 1
ATOM 785 C CA . ALA A 1 98 ? 6.814 -11.121 -0.710 1.00 98.19 98 ALA A CA 1
ATOM 786 C C . ALA A 1 98 ? 6.095 -11.093 -2.072 1.00 98.19 98 ALA A C 1
ATOM 788 O O . ALA A 1 98 ? 6.751 -11.017 -3.103 1.00 98.19 98 ALA A O 1
ATOM 789 N N . GLN A 1 99 ? 4.760 -10.989 -2.074 1.00 97.62 99 GLN A N 1
ATOM 790 C CA . GLN A 1 99 ? 3.964 -10.877 -3.303 1.00 97.62 99 GLN A CA 1
ATOM 791 C C . GLN A 1 99 ? 4.383 -9.691 -4.192 1.00 97.62 99 GLN A C 1
ATOM 793 O O . GLN A 1 99 ? 4.413 -9.802 -5.417 1.00 97.62 99 GLN A O 1
ATOM 798 N N . LYS A 1 100 ? 4.693 -8.538 -3.589 1.00 96.62 100 LYS A N 1
ATOM 799 C CA . LYS A 1 100 ? 5.151 -7.339 -4.310 1.00 96.62 100 LYS A CA 1
ATOM 800 C C . LYS A 1 100 ? 6.546 -7.513 -4.905 1.00 96.62 100 LYS A C 1
ATOM 802 O O . LYS A 1 100 ? 6.778 -7.026 -6.007 1.00 96.62 100 LYS A O 1
ATOM 807 N N . ILE A 1 101 ? 7.455 -8.164 -4.176 1.00 97.06 101 ILE A N 1
ATOM 808 C CA . ILE A 1 101 ? 8.811 -8.466 -4.652 1.00 97.06 101 ILE A CA 1
ATOM 809 C C . ILE A 1 101 ? 8.732 -9.408 -5.849 1.00 97.06 101 ILE A C 1
ATOM 811 O O . ILE A 1 101 ? 9.327 -9.105 -6.877 1.00 97.06 101 ILE A O 1
ATOM 815 N N . ASP A 1 102 ? 7.948 -10.483 -5.743 1.00 98.06 102 ASP A N 1
ATOM 816 C CA . ASP A 1 102 ? 7.761 -11.442 -6.834 1.00 98.06 102 ASP A CA 1
ATOM 817 C C . ASP A 1 102 ? 7.212 -10.739 -8.083 1.00 98.06 102 ASP A C 1
ATOM 819 O O . ASP A 1 102 ? 7.771 -10.856 -9.168 1.00 98.06 102 ASP A O 1
ATOM 823 N N . ALA A 1 103 ? 6.183 -9.900 -7.922 1.00 97.56 103 ALA A N 1
ATOM 824 C CA . ALA A 1 103 ? 5.623 -9.147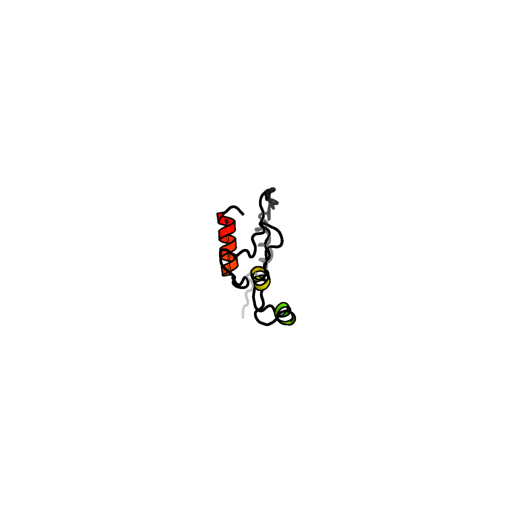 -9.038 1.00 97.56 103 ALA A CA 1
ATOM 825 C C . ALA A 1 103 ? 6.615 -8.156 -9.665 1.00 97.56 103 ALA A C 1
ATOM 827 O O . ALA A 1 103 ? 6.604 -7.988 -10.882 1.00 97.56 103 ALA A O 1
ATOM 828 N N . ALA A 1 104 ? 7.447 -7.484 -8.866 1.00 96.44 104 ALA A N 1
ATOM 829 C CA . ALA A 1 104 ? 8.482 -6.593 -9.385 1.00 96.44 104 ALA A CA 1
ATOM 830 C C . ALA A 1 104 ? 9.520 -7.382 -10.202 1.00 96.44 104 ALA A C 1
ATOM 832 O O . ALA A 1 104 ? 9.752 -7.060 -11.369 1.00 96.44 104 ALA A O 1
ATOM 833 N N . ALA A 1 105 ? 10.037 -8.473 -9.631 1.00 95.88 105 ALA A N 1
ATOM 834 C CA . ALA A 1 105 ? 11.019 -9.339 -10.272 1.00 95.88 105 ALA A CA 1
ATOM 835 C C . ALA A 1 105 ? 10.490 -9.942 -11.586 1.00 95.88 105 ALA A C 1
ATOM 837 O O . ALA A 1 105 ? 11.179 -9.892 -12.606 1.00 95.88 105 ALA A O 1
ATOM 838 N N . ASP A 1 106 ? 9.242 -10.420 -11.595 1.00 97.38 106 ASP A N 1
ATOM 839 C CA . ASP A 1 106 ? 8.580 -10.989 -12.777 1.00 97.38 106 ASP A CA 1
ATOM 840 C C . ASP A 1 106 ? 8.401 -9.972 -13.923 1.00 97.38 106 ASP A C 1
ATOM 842 O O . ASP A 1 106 ? 8.202 -10.363 -15.074 1.00 97.38 106 ASP A O 1
ATOM 846 N N . HIS A 1 107 ? 8.481 -8.668 -13.631 1.00 95.50 107 HIS A N 1
ATOM 847 C CA . HIS A 1 107 ? 8.308 -7.581 -14.602 1.00 95.50 107 HIS A CA 1
ATOM 848 C C . HIS A 1 107 ? 9.592 -6.774 -14.854 1.00 95.50 107 HIS A C 1
ATOM 850 O O . HIS A 1 107 ? 9.539 -5.741 -15.524 1.00 95.50 107 HIS A O 1
ATOM 856 N N . GLY A 1 108 ? 10.744 -7.247 -14.363 1.00 93.38 108 GLY A N 1
ATOM 857 C CA . GLY A 1 108 ? 12.043 -6.609 -14.593 1.00 93.38 108 GLY A CA 1
ATOM 858 C C . GLY A 1 108 ? 12.229 -5.278 -13.858 1.00 93.38 108 GLY A C 1
ATOM 859 O O . GLY A 1 108 ? 12.917 -4.396 -14.374 1.00 93.38 108 GLY A O 1
ATOM 860 N N . ILE A 1 109 ? 11.585 -5.132 -12.696 1.00 93.25 109 ILE A N 1
ATOM 861 C CA . ILE A 1 109 ? 11.733 -4.000 -11.769 1.00 93.25 109 ILE A CA 1
ATOM 862 C C . ILE A 1 109 ? 12.678 -4.368 -10.629 1.00 93.25 109 ILE A C 1
ATOM 864 O O . ILE A 1 109 ? 12.534 -5.487 -10.086 1.00 93.25 109 ILE A O 1
#

Radius of gyration: 32.68 Å; chains: 1; bounding box: 81×62×65 Å